Protein AF-A0A961VQZ8-F1 (afdb_monomer)

Mean predicted aligned error: 6.17 Å

Nearest PDB structures (foldseek):
  5l20-assembly1_A  TM=5.218E-01  e=3.717E+00  Bacteroides thetaiotaomic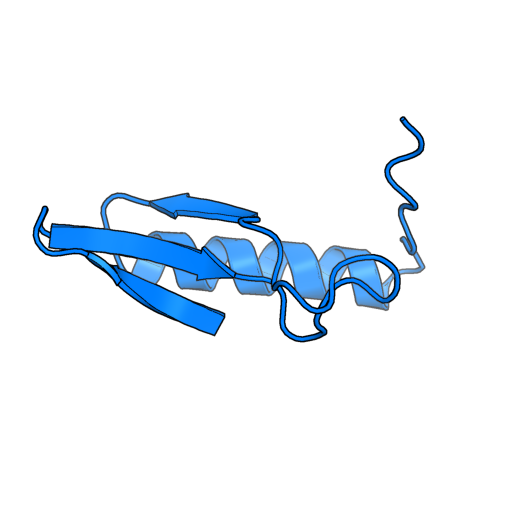ron VPI-5482
  2d35-assembly1_A  TM=4.316E-01  e=2.675E+00  Escherichia coli
  6p7b-assembly1_A  TM=3.933E-01  e=5.890E+00  Fowlpox virus
  6i52-assembly1_B  TM=4.112E-01  e=6.718E+00  Saccharomyces cerevisiae S288C

Solvent-accessible surface area (backbone atoms only — not comparable to full-atom values): 3442 Å² total; per-residue (Å²): 85,78,44,80,45,94,87,62,28,17,34,28,32,44,85,61,52,40,90,89,76,67,46,57,46,79,74,48,77,27,77,37,63,65,59,38,50,54,51,50,51,51,54,50,53,46,45,74,75,73,47,80,71,73,80,70,133

Foldseek 3Di:
DWDQDPVQKIWDWDPAADPVPSHTDTPDIGNDPVVNVVVVVVVVVCVVVPPPPPPDD

pLDDT: mean 85.46, std 15.63, range [32.91, 96.25]

Radius of gyration: 12.21 Å; Cα contacts (8 Å, |Δi|>4): 72; chains: 1; bounding box: 28×27×25 Å

Secondary structure (DSSP, 8-state):
-EEE-TTS-EEEE-SSPPTTTSPPPEEEEESSHHHHHHHHHHHHHHHHTT-------

Sequence (57 aa):
MIRKLKSGESRLYSRKPDARTGKRRNLGTFPSREAAEKHEREIQYFKRRGGDQAVKP

Structure (mmCIF, N/CA/C/O backbone):
data_AF-A0A961VQZ8-F1
#
_entry.id   AF-A0A961VQZ8-F1
#
loop_
_atom_site.group_PDB
_atom_site.id
_atom_site.type_symbol
_atom_site.label_atom_id
_atom_site.label_alt_id
_atom_site.label_comp_id
_atom_site.label_asym_id
_atom_site.label_entity_id
_atom_site.label_seq_id
_atom_site.pdbx_PDB_ins_code
_atom_site.Cartn_x
_atom_site.Cartn_y
_atom_site.Cartn_z
_atom_site.occupancy
_atom_site.B_iso_or_equiv
_atom_site.auth_seq_id
_atom_site.auth_comp_id
_atom_site.auth_asym_id
_atom_site.auth_atom_id
_atom_site.pdbx_PDB_model_num
ATOM 1 N N . MET A 1 1 ? -3.303 0.166 -5.198 1.00 90.50 1 MET A N 1
ATOM 2 C CA . MET A 1 1 ? -4.771 0.193 -4.951 1.00 90.50 1 MET A CA 1
ATOM 3 C C . MET A 1 1 ? -5.008 0.120 -3.459 1.00 90.50 1 MET A C 1
ATOM 5 O O . MET A 1 1 ? -4.674 -0.896 -2.868 1.00 90.50 1 MET A O 1
ATOM 9 N N . ILE A 1 2 ? -5.573 1.156 -2.849 1.00 94.25 2 ILE A N 1
ATOM 10 C CA . ILE A 1 2 ? -5.733 1.220 -1.392 1.00 94.25 2 ILE A CA 1
ATOM 11 C C . ILE A 1 2 ? -7.200 0.987 -1.030 1.00 94.25 2 ILE A C 1
ATOM 13 O O . ILE A 1 2 ? -8.086 1.630 -1.589 1.00 94.25 2 ILE A O 1
ATOM 17 N N . ARG A 1 3 ? -7.458 0.062 -0.103 1.00 93.94 3 ARG A N 1
ATOM 18 C CA . ARG A 1 3 ? -8.790 -0.242 0.434 1.00 93.94 3 ARG A CA 1
ATOM 19 C C . ARG A 1 3 ? -8.823 0.056 1.930 1.00 93.94 3 ARG A C 1
ATOM 21 O O . ARG A 1 3 ? -8.005 -0.482 2.669 1.00 93.94 3 ARG A O 1
ATOM 28 N N . LYS A 1 4 ? -9.810 0.831 2.382 1.00 94.00 4 LYS A N 1
ATOM 29 C CA . LYS A 1 4 ? -10.066 1.052 3.813 1.00 94.00 4 LYS A CA 1
ATOM 30 C C . LYS A 1 4 ? -10.708 -0.191 4.441 1.00 94.00 4 LYS A C 1
ATOM 32 O O . LYS A 1 4 ? -11.619 -0.785 3.857 1.00 94.00 4 LYS A O 1
ATOM 37 N N . LEU A 1 5 ? -10.212 -0.602 5.601 1.00 93.94 5 LEU A N 1
ATOM 38 C CA . LEU A 1 5 ? -10.734 -1.708 6.397 1.00 93.94 5 LEU A CA 1
ATOM 39 C C . LEU A 1 5 ? -11.732 -1.196 7.439 1.00 93.94 5 LEU A C 1
ATOM 41 O O . LEU A 1 5 ? -11.730 -0.020 7.801 1.00 93.94 5 LEU A O 1
ATOM 45 N N . LYS A 1 6 ? -12.569 -2.105 7.953 1.00 92.81 6 LYS A N 1
ATOM 46 C CA . LYS A 1 6 ? -13.488 -1.797 9.061 1.00 92.81 6 LYS A CA 1
ATOM 47 C C . LYS A 1 6 ? -12.741 -1.426 10.351 1.00 92.81 6 LYS A C 1
ATOM 49 O O . LYS A 1 6 ? -13.284 -0.678 11.147 1.00 92.81 6 LYS A O 1
ATOM 54 N N . SER A 1 7 ? -11.497 -1.892 10.510 1.00 90.56 7 SER A N 1
ATOM 55 C CA . SER A 1 7 ? -10.594 -1.530 11.612 1.00 90.56 7 SER A CA 1
ATOM 56 C C . SER A 1 7 ? -10.094 -0.078 11.559 1.00 90.56 7 SER A C 1
ATOM 58 O O . SER A 1 7 ? -9.429 0.360 12.486 1.00 90.56 7 SER A O 1
ATOM 60 N N . GLY A 1 8 ? -10.374 0.673 10.486 1.00 92.00 8 GLY A N 1
ATOM 61 C CA . GLY A 1 8 ? -9.845 2.027 10.272 1.00 92.00 8 GLY A CA 1
ATOM 62 C C . GLY A 1 8 ? -8.529 2.061 9.489 1.00 92.00 8 GLY A C 1
ATOM 63 O O . GLY A 1 8 ? -8.203 3.083 8.889 1.00 92.00 8 GLY A O 1
ATOM 64 N N . GLU A 1 9 ? -7.838 0.927 9.396 1.00 95.31 9 GLU A N 1
ATOM 65 C CA . GLU A 1 9 ? -6.601 0.770 8.634 1.00 95.31 9 GLU A CA 1
ATOM 66 C C . GLU A 1 9 ? -6.828 0.804 7.112 1.00 95.31 9 GLU A C 1
ATOM 68 O O . GLU A 1 9 ? -7.936 0.647 6.594 1.00 95.31 9 GLU A O 1
ATOM 73 N N . SER A 1 10 ? -5.740 0.960 6.365 1.00 95.75 10 SER A N 1
ATOM 74 C CA . SER A 1 10 ? -5.699 1.003 4.906 1.00 95.75 10 SER A CA 1
ATOM 75 C C . SER A 1 10 ? -4.822 -0.116 4.351 1.00 95.75 10 SER A C 1
ATOM 77 O O . SER A 1 10 ? -3.631 -0.188 4.629 1.00 95.75 10 SER A O 1
ATOM 79 N N . ARG A 1 11 ? -5.391 -0.994 3.523 1.00 95.75 11 ARG A N 1
ATOM 80 C CA . ARG A 1 11 ? -4.670 -2.100 2.880 1.00 95.75 11 ARG A CA 1
ATOM 81 C C . ARG A 1 11 ? -4.293 -1.758 1.449 1.00 95.75 11 ARG A C 1
ATOM 83 O O . ARG A 1 11 ? -5.164 -1.418 0.648 1.00 95.75 11 ARG A O 1
ATOM 90 N N . LEU A 1 12 ? -3.015 -1.898 1.116 1.00 95.69 12 LEU A N 1
ATOM 91 C CA . LEU A 1 12 ? -2.512 -1.736 -0.241 1.00 95.69 12 LEU A CA 1
ATOM 92 C C . LEU A 1 12 ? -2.551 -3.080 -0.972 1.00 95.69 12 LEU A C 1
ATOM 94 O O . LEU A 1 12 ? -1.977 -4.069 -0.530 1.00 95.69 12 LEU A O 1
ATOM 98 N N . TYR A 1 13 ? -3.194 -3.101 -2.130 1.00 95.00 13 TYR A N 1
ATOM 99 C CA . TYR A 1 13 ? -3.199 -4.219 -3.060 1.00 95.00 13 TYR A CA 1
ATOM 100 C C . TYR A 1 13 ? -2.423 -3.891 -4.334 1.00 95.0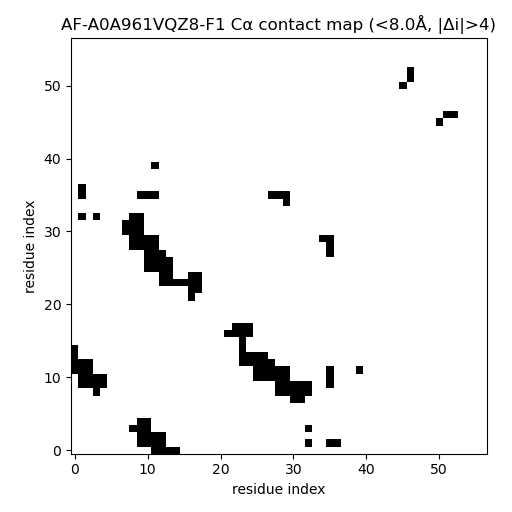0 13 TYR A C 1
ATOM 102 O O . TYR A 1 13 ? -2.376 -2.736 -4.790 1.00 95.00 13 TYR A O 1
ATOM 110 N N . SER A 1 14 ? -1.871 -4.938 -4.950 1.00 90.75 14 SER A N 1
ATOM 111 C CA . SER A 1 14 ? -1.273 -4.874 -6.281 1.00 90.75 14 SER A CA 1
ATOM 112 C C . SER A 1 14 ? -2.275 -4.376 -7.323 1.00 90.75 14 SER A C 1
ATOM 114 O O . SER A 1 14 ? -3.467 -4.680 -7.274 1.00 90.75 14 SER A O 1
ATOM 116 N N . ARG A 1 15 ? -1.784 -3.596 -8.296 1.00 87.62 15 ARG A N 1
ATOM 117 C CA . ARG A 1 15 ? -2.614 -3.122 -9.416 1.00 87.62 15 ARG A CA 1
ATOM 118 C C . ARG A 1 15 ? -3.046 -4.284 -10.310 1.00 87.62 15 ARG A C 1
ATOM 120 O O . ARG A 1 15 ? -4.232 -4.431 -10.595 1.00 87.62 15 ARG A O 1
ATOM 127 N N . LYS A 1 16 ? -2.081 -5.119 -10.704 1.00 88.81 16 LYS A N 1
ATOM 128 C CA . LYS A 1 16 ? -2.319 -6.324 -11.501 1.00 88.81 16 LYS A CA 1
ATOM 129 C C . LYS A 1 16 ? -2.675 -7.503 -10.584 1.00 88.81 16 LYS A C 1
ATOM 131 O O . LYS A 1 16 ? -2.047 -7.632 -9.523 1.00 88.81 16 LYS A O 1
ATOM 136 N N . PRO A 1 17 ? -3.674 -8.322 -10.948 1.00 90.81 17 PRO A N 1
ATOM 137 C CA . PRO A 1 17 ? -3.900 -9.599 -10.291 1.00 90.81 17 PRO A CA 1
ATOM 138 C C . PRO A 1 17 ? -2.728 -10.545 -10.566 1.00 90.81 17 PRO A C 1
ATOM 140 O O . PRO A 1 17 ? -2.005 -10.401 -11.552 1.00 90.81 17 PRO A O 1
ATOM 143 N N . ASP A 1 18 ? -2.535 -11.492 -9.662 1.00 87.88 18 ASP A N 1
ATOM 144 C CA . ASP A 1 18 ? -1.627 -12.613 -9.841 1.00 87.88 18 ASP A CA 1
ATOM 145 C C . ASP A 1 18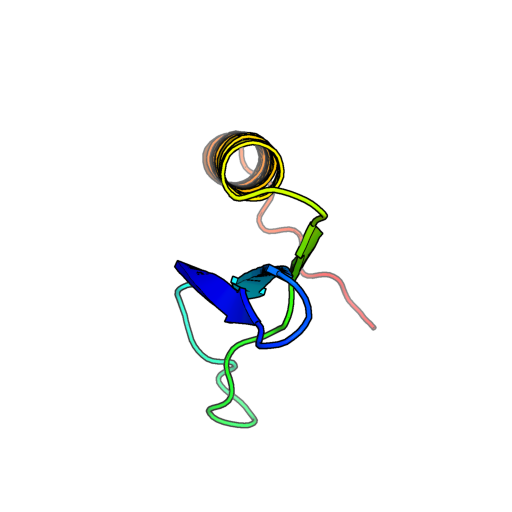 ? -2.128 -13.495 -10.995 1.00 87.88 18 ASP A C 1
ATOM 147 O O . ASP A 1 18 ? -3.301 -13.871 -11.021 1.00 87.88 18 ASP A O 1
ATOM 151 N N . ALA A 1 19 ? -1.254 -13.815 -11.950 1.00 90.38 19 ALA A N 1
ATOM 152 C CA . ALA A 1 19 ? -1.628 -14.572 -13.144 1.00 90.38 19 ALA A CA 1
ATOM 153 C C . ALA A 1 19 ? -2.026 -16.027 -12.841 1.00 90.38 19 ALA A C 1
ATOM 155 O O . ALA A 1 19 ? -2.785 -16.622 -13.597 1.00 90.38 19 ALA A O 1
ATOM 156 N N . ARG A 1 20 ? -1.539 -16.598 -11.731 1.00 90.50 20 ARG A N 1
ATOM 157 C CA . ARG A 1 20 ? -1.802 -17.984 -11.330 1.00 90.50 20 ARG A CA 1
ATOM 158 C C . ARG A 1 20 ? -3.105 -18.119 -10.549 1.00 90.50 20 ARG A C 1
ATOM 160 O O . ARG A 1 20 ? -3.784 -19.128 -10.669 1.00 90.50 20 ARG A O 1
ATOM 167 N N . THR A 1 21 ? -3.439 -17.132 -9.716 1.00 91.38 21 THR A N 1
ATOM 168 C CA . THR A 1 21 ? -4.602 -17.222 -8.807 1.00 91.38 21 THR A CA 1
ATOM 169 C C . THR A 1 21 ? -5.741 -16.260 -9.139 1.00 91.38 21 THR A C 1
ATOM 171 O O . THR A 1 21 ? -6.806 -16.353 -8.532 1.00 91.38 21 THR A O 1
ATOM 174 N N . GLY A 1 22 ? -5.528 -15.289 -10.031 1.00 91.75 22 GLY A N 1
ATOM 175 C CA . GLY A 1 22 ? -6.484 -14.217 -10.329 1.00 91.75 22 GLY A CA 1
ATOM 176 C C . GLY A 1 22 ? -6.673 -13.207 -9.188 1.00 91.75 22 GLY A C 1
ATOM 177 O O . GLY A 1 22 ? -7.420 -12.237 -9.328 1.00 91.75 22 GLY A O 1
ATOM 178 N N . LYS A 1 23 ? -6.002 -13.394 -8.044 1.00 91.62 23 LYS A N 1
ATOM 179 C CA . LYS A 1 23 ? -6.166 -12.551 -6.854 1.00 91.62 23 LYS A CA 1
ATOM 180 C C . LYS A 1 23 ? -5.136 -11.430 -6.832 1.00 91.62 23 LYS A C 1
ATOM 182 O O . LYS A 1 23 ? -3.992 -11.594 -7.244 1.00 91.62 23 LYS A O 1
ATOM 187 N N . ARG A 1 24 ? -5.521 -10.264 -6.311 1.00 92.94 24 ARG A N 1
ATOM 188 C CA . ARG A 1 24 ? -4.571 -9.169 -6.060 1.00 92.94 24 ARG A CA 1
ATOM 189 C C . ARG A 1 24 ? -3.762 -9.469 -4.803 1.00 92.94 24 ARG A C 1
ATOM 191 O O . ARG A 1 24 ? -4.324 -9.859 -3.781 1.00 92.94 24 ARG A O 1
ATOM 198 N N . ARG A 1 25 ? -2.450 -9.252 -4.868 1.00 91.44 25 ARG A N 1
ATOM 199 C CA . ARG A 1 25 ? -1.543 -9.479 -3.738 1.00 91.44 25 ARG A CA 1
ATOM 200 C C . ARG A 1 25 ? -1.694 -8.351 -2.726 1.00 91.44 25 ARG A C 1
ATOM 202 O O . ARG A 1 25 ? -1.789 -7.187 -3.115 1.00 91.44 25 ARG A O 1
ATOM 209 N N . ASN A 1 26 ? -1.712 -8.703 -1.446 1.00 92.94 26 ASN A N 1
ATOM 210 C CA . ASN A 1 26 ? -1.597 -7.738 -0.360 1.00 92.94 26 ASN A CA 1
ATOM 211 C C . ASN A 1 26 ? -0.138 -7.266 -0.291 1.00 92.94 26 ASN A C 1
ATOM 213 O O . ASN A 1 26 ? 0.763 -8.089 -0.159 1.00 92.94 26 ASN A O 1
ATOM 217 N N . LEU A 1 27 ? 0.075 -5.962 -0.437 1.00 91.62 27 LEU A N 1
ATOM 218 C CA . LEU A 1 27 ? 1.385 -5.312 -0.408 1.00 91.62 27 LEU A CA 1
ATOM 219 C C . LEU A 1 27 ? 1.673 -4.643 0.945 1.00 91.62 27 LEU A C 1
ATOM 221 O O . LEU A 1 27 ? 2.744 -4.083 1.121 1.00 91.62 27 LEU A O 1
ATOM 225 N N . GLY A 1 28 ? 0.723 -4.673 1.881 1.00 94.50 28 GLY A N 1
ATOM 226 C CA . GLY A 1 28 ? 0.873 -4.099 3.214 1.00 94.50 28 GLY A CA 1
ATOM 227 C C . GLY A 1 28 ? -0.451 -3.597 3.783 1.00 94.50 28 GLY A C 1
ATOM 228 O O . GLY A 1 28 ? -1.380 -3.250 3.046 1.00 94.50 28 GLY A O 1
ATOM 229 N N . THR A 1 29 ? -0.537 -3.550 5.111 1.00 96.25 29 THR A N 1
ATOM 230 C CA . THR A 1 29 ? -1.627 -2.881 5.837 1.00 96.25 29 THR A CA 1
ATOM 231 C C . THR A 1 29 ? -1.018 -1.732 6.622 1.00 96.25 29 THR A C 1
ATOM 233 O O . THR A 1 29 ? 0.002 -1.914 7.275 1.00 96.25 29 THR A O 1
ATOM 236 N N . PHE A 1 30 ? -1.620 -0.555 6.512 1.00 95.00 30 PHE A N 1
ATOM 237 C CA . PHE A 1 30 ? -1.098 0.697 7.036 1.00 95.00 30 PHE A CA 1
ATOM 238 C C . PHE A 1 30 ? -2.136 1.350 7.949 1.00 95.00 30 PHE A C 1
ATOM 240 O O . PHE A 1 30 ? -3.332 1.240 7.674 1.00 95.00 30 PHE A O 1
ATOM 247 N N . PRO A 1 31 ? -1.714 2.077 8.992 1.00 94.19 31 PRO A N 1
ATOM 248 C CA . PRO A 1 31 ? -2.642 2.724 9.920 1.00 94.19 31 PRO A CA 1
ATOM 249 C C . PRO A 1 31 ? -3.440 3.857 9.260 1.00 94.19 31 PRO A C 1
ATOM 251 O O . PRO A 1 31 ? -4.571 4.123 9.651 1.00 94.19 31 PRO A O 1
ATOM 254 N N . SER A 1 32 ? -2.890 4.498 8.223 1.00 95.00 32 SER A N 1
ATOM 255 C CA . SER A 1 32 ? -3.537 5.593 7.499 1.00 95.00 32 SER A CA 1
ATOM 256 C C . SER A 1 32 ? -3.450 5.415 5.985 1.00 95.00 32 SER A C 1
ATOM 258 O O . SER A 1 32 ? -2.625 4.663 5.455 1.00 95.00 32 SER A O 1
ATOM 260 N N . ARG A 1 33 ? -4.315 6.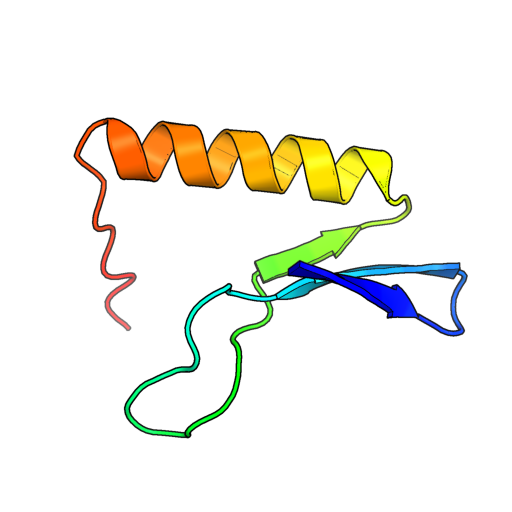141 5.270 1.00 92.69 33 ARG A N 1
ATOM 261 C CA . ARG A 1 33 ? -4.297 6.183 3.806 1.00 92.69 33 ARG A CA 1
ATOM 262 C C . ARG A 1 33 ? -3.010 6.818 3.280 1.00 92.69 33 ARG A C 1
ATOM 264 O O . ARG A 1 33 ? -2.431 6.299 2.335 1.00 92.69 33 ARG A O 1
ATOM 271 N N . GLU A 1 34 ? -2.538 7.878 3.928 1.00 95.00 34 GLU A N 1
ATOM 272 C CA . GLU A 1 34 ? -1.305 8.586 3.564 1.00 95.00 34 GLU A CA 1
ATOM 273 C C . GLU A 1 34 ? -0.075 7.677 3.641 1.00 95.00 34 GLU A C 1
ATOM 275 O O . GLU A 1 34 ? 0.746 7.667 2.724 1.00 95.00 34 GLU A O 1
ATOM 280 N N . ALA A 1 35 ? 0.023 6.850 4.688 1.00 94.81 35 ALA A N 1
ATOM 281 C CA . ALA A 1 35 ? 1.101 5.873 4.820 1.00 94.81 35 ALA A CA 1
ATOM 282 C C . ALA A 1 35 ? 1.079 4.849 3.670 1.00 94.81 35 ALA A C 1
ATOM 284 O O . ALA A 1 35 ? 2.119 4.550 3.080 1.00 94.81 35 ALA A O 1
ATOM 285 N N 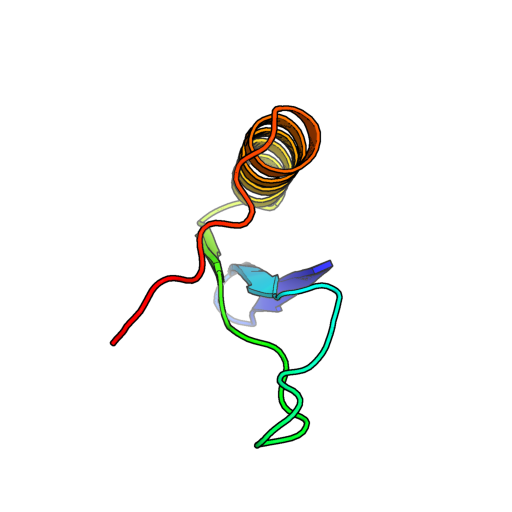. ALA A 1 36 ? -0.110 4.373 3.288 1.00 94.94 36 ALA A N 1
ATOM 286 C CA . ALA A 1 36 ? -0.268 3.474 2.148 1.00 94.94 36 ALA A CA 1
ATOM 287 C C . ALA A 1 36 ? 0.074 4.150 0.803 1.00 94.94 36 ALA A C 1
ATOM 289 O O . ALA A 1 36 ? 0.648 3.509 -0.078 1.00 94.94 36 ALA A O 1
ATOM 290 N N . GLU A 1 37 ? -0.250 5.435 0.631 1.00 94.38 37 GLU A N 1
ATOM 291 C CA . GLU A 1 37 ? 0.071 6.208 -0.577 1.00 94.38 37 GLU A CA 1
ATOM 292 C C . GLU A 1 37 ? 1.572 6.472 -0.709 1.00 94.38 37 GLU A C 1
ATOM 294 O O . GLU A 1 37 ? 2.134 6.300 -1.795 1.00 94.38 37 GLU A O 1
ATOM 299 N N . LYS A 1 38 ? 2.244 6.829 0.392 1.00 94.81 38 LYS A N 1
ATOM 300 C CA . LYS A 1 38 ? 3.704 6.973 0.423 1.00 94.81 38 LYS A CA 1
ATOM 301 C C . LYS A 1 38 ? 4.381 5.670 0.001 1.00 94.81 38 LYS A C 1
ATOM 303 O O . LYS A 1 38 ? 5.223 5.686 -0.897 1.00 94.81 38 LYS A O 1
ATOM 308 N N . HIS A 1 39 ? 3.943 4.545 0.562 1.00 93.38 39 HIS A N 1
ATOM 309 C CA . HIS A 1 39 ? 4.485 3.240 0.203 1.00 93.38 39 HIS A CA 1
A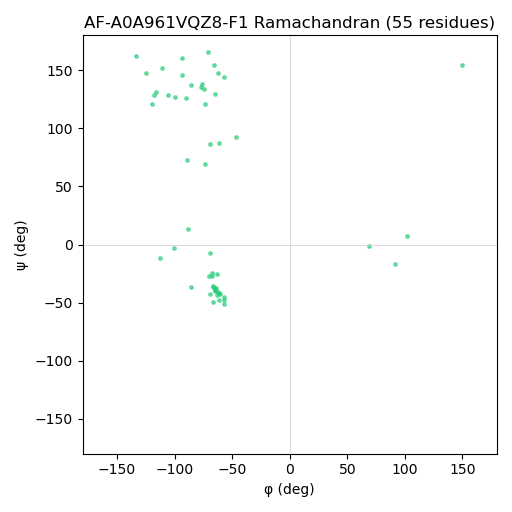TOM 310 C C . HIS A 1 39 ? 4.205 2.859 -1.261 1.00 93.38 39 HIS A C 1
ATOM 312 O O . HIS A 1 39 ? 5.063 2.304 -1.948 1.00 93.38 39 HIS A O 1
ATOM 318 N N . GLU A 1 40 ? 3.031 3.204 -1.804 1.00 92.12 40 GLU A N 1
ATOM 319 C CA . GLU A 1 40 ? 2.748 2.988 -3.227 1.00 92.12 40 GLU A CA 1
ATOM 320 C C . GLU A 1 40 ? 3.711 3.787 -4.123 1.00 92.12 40 GLU A C 1
ATOM 322 O O . GLU A 1 40 ? 4.199 3.250 -5.124 1.00 92.12 40 GLU A O 1
ATOM 327 N N . ARG A 1 41 ? 4.028 5.039 -3.761 1.00 91.69 41 ARG A N 1
ATOM 328 C CA . ARG A 1 41 ? 5.003 5.873 -4.486 1.00 91.69 41 ARG A CA 1
ATOM 329 C C . ARG A 1 41 ? 6.403 5.271 -4.448 1.00 91.69 41 ARG A C 1
ATOM 331 O O . ARG A 1 41 ? 7.047 5.224 -5.497 1.00 91.69 41 ARG A O 1
ATOM 338 N N . GLU A 1 42 ? 6.838 4.774 -3.292 1.00 90.81 42 GLU A N 1
ATOM 339 C CA . GLU A 1 42 ? 8.106 4.049 -3.135 1.00 90.81 42 GLU A CA 1
ATOM 340 C C . GLU A 1 42 ? 8.146 2.831 -4.067 1.00 90.81 42 GLU A C 1
ATOM 342 O O . GLU A 1 42 ? 9.045 2.714 -4.899 1.00 90.81 42 GLU A O 1
ATOM 347 N N . ILE A 1 43 ? 7.113 1.981 -4.044 1.00 87.75 43 ILE A N 1
ATOM 348 C CA . ILE A 1 43 ? 7.021 0.811 -4.932 1.00 87.75 43 ILE A CA 1
ATOM 349 C C . ILE A 1 43 ? 7.099 1.216 -6.411 1.00 87.75 43 ILE A C 1
ATOM 351 O O . ILE A 1 43 ? 7.799 0.565 -7.189 1.00 87.75 43 ILE A O 1
ATOM 355 N N . GLN A 1 44 ? 6.384 2.266 -6.839 1.00 87.75 44 GLN A N 1
ATOM 356 C CA . GLN A 1 44 ? 6.460 2.710 -8.238 1.00 87.75 44 GLN A CA 1
ATOM 357 C C . GLN A 1 44 ? 7.835 3.267 -8.597 1.00 87.75 44 GLN A C 1
ATOM 359 O O . GLN A 1 44 ? 8.290 3.087 -9.726 1.00 87.75 44 GLN A O 1
ATOM 364 N N . TYR A 1 45 ? 8.491 3.950 -7.665 1.00 86.75 45 TYR A N 1
ATOM 365 C CA . TYR A 1 45 ? 9.837 4.462 -7.863 1.00 86.75 45 TYR A CA 1
ATOM 366 C C . TYR A 1 45 ? 10.833 3.325 -8.117 1.00 86.75 45 TYR A C 1
ATOM 368 O O . TYR A 1 45 ? 11.548 3.369 -9.119 1.00 86.75 45 TYR A O 1
ATOM 376 N N . PHE A 1 46 ? 10.806 2.269 -7.299 1.00 83.50 46 PHE A N 1
ATOM 377 C CA . PHE A 1 46 ? 11.676 1.104 -7.492 1.00 83.50 46 PHE A CA 1
ATOM 378 C C . PHE A 1 46 ? 11.365 0.345 -8.788 1.00 83.50 46 PHE A C 1
ATOM 380 O O . PHE A 1 46 ? 12.281 -0.039 -9.513 1.00 83.50 46 PHE A O 1
ATOM 387 N N . LYS A 1 47 ? 10.083 0.206 -9.150 1.00 80.25 47 LYS A N 1
ATOM 388 C CA . LYS A 1 47 ? 9.682 -0.445 -10.409 1.00 80.25 47 LYS A CA 1
ATOM 389 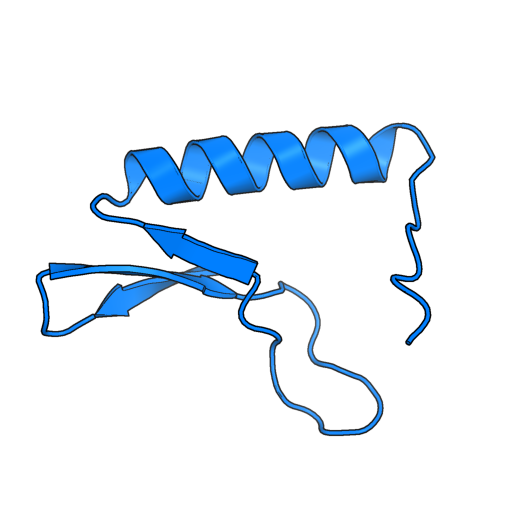C C . LYS A 1 47 ? 10.127 0.316 -11.655 1.00 80.25 47 LYS A C 1
ATOM 391 O O . LYS A 1 47 ? 10.532 -0.304 -12.629 1.00 80.25 47 LYS A O 1
ATOM 396 N N . ARG A 1 48 ? 10.072 1.653 -11.639 1.00 79.31 48 ARG A N 1
ATOM 397 C CA . ARG A 1 48 ? 10.507 2.483 -12.778 1.00 79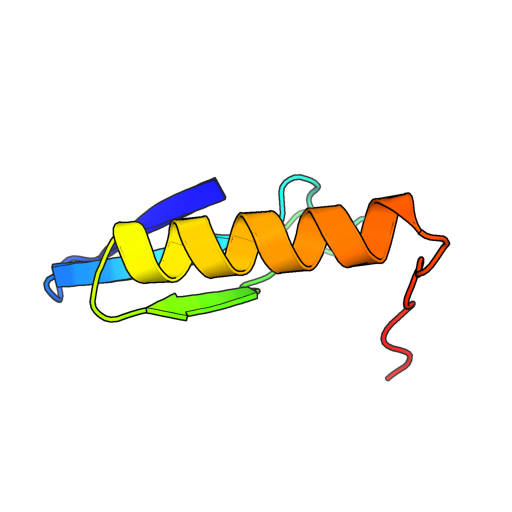.31 48 ARG A CA 1
ATOM 398 C C . ARG A 1 48 ? 12.020 2.475 -12.984 1.00 79.31 48 ARG A C 1
ATOM 400 O O . ARG A 1 48 ? 12.462 2.678 -14.105 1.00 79.31 48 ARG A O 1
ATOM 407 N N . ARG A 1 49 ? 12.804 2.245 -11.927 1.00 76.25 49 ARG A N 1
ATOM 408 C CA . ARG A 1 49 ? 14.275 2.239 -11.983 1.00 76.25 49 ARG A CA 1
ATOM 409 C C . ARG A 1 49 ? 14.897 0.876 -12.330 1.00 76.25 49 ARG A C 1
ATOM 411 O O . ARG A 1 49 ? 16.101 0.725 -12.192 1.00 76.25 49 ARG A O 1
ATOM 418 N N . GLY A 1 50 ? 14.110 -0.095 -12.803 1.00 62.97 50 GLY A N 1
ATOM 419 C CA . GLY A 1 50 ? 14.621 -1.396 -13.268 1.00 62.97 50 GLY A CA 1
ATOM 420 C C . GLY A 1 50 ? 14.450 -2.551 -12.280 1.00 62.97 50 GLY A C 1
ATOM 421 O O . GLY A 1 50 ? 14.938 -3.649 -12.524 1.00 62.97 50 GLY A O 1
ATOM 422 N N . GLY A 1 51 ? 13.733 -2.343 -11.176 1.00 53.47 51 GLY A N 1
ATOM 423 C CA . GLY A 1 51 ? 13.413 -3.400 -10.225 1.00 53.47 51 GLY A CA 1
ATOM 424 C C . GLY A 1 51 ? 12.118 -4.118 -10.581 1.00 53.47 51 GLY A C 1
ATOM 425 O O . GLY A 1 51 ? 11.125 -3.964 -9.867 1.00 53.47 51 GLY A O 1
ATOM 426 N N . ASP A 1 52 ? 12.122 -4.944 -11.628 1.00 49.06 52 ASP A N 1
ATOM 427 C CA . ASP A 1 52 ? 11.202 -6.084 -11.673 1.00 49.06 52 ASP A CA 1
ATOM 428 C C . ASP A 1 52 ? 11.738 -7.122 -10.674 1.00 49.06 52 ASP A C 1
ATOM 430 O O . ASP A 1 52 ? 12.313 -8.148 -11.030 1.00 49.06 52 ASP A O 1
ATOM 434 N N . GLN A 1 53 ? 11.653 -6.804 -9.374 1.00 50.72 53 GLN A N 1
ATOM 435 C CA . GLN A 1 53 ? 11.871 -7.802 -8.339 1.00 50.72 53 GLN A CA 1
ATOM 436 C C . GLN A 1 53 ? 10.690 -8.763 -8.415 1.00 50.72 53 GLN A C 1
ATOM 438 O O . GLN A 1 53 ? 9.674 -8.633 -7.726 1.00 50.72 53 GLN A O 1
ATOM 443 N N . ALA A 1 54 ? 10.854 -9.755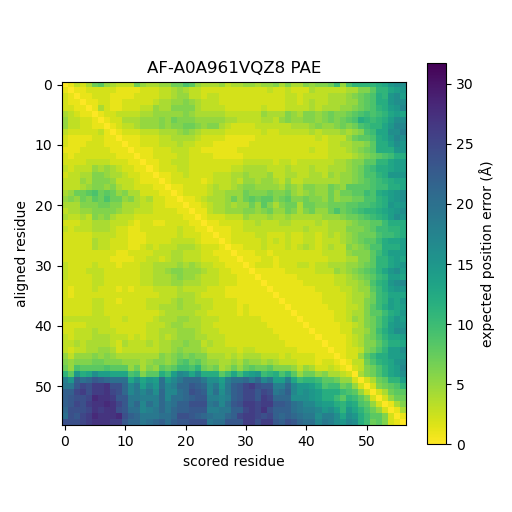 -9.284 1.00 46.94 54 ALA A N 1
ATOM 444 C CA . ALA A 1 54 ? 10.450 -11.105 -8.992 1.00 46.94 54 ALA A CA 1
ATOM 445 C C . ALA A 1 54 ? 10.967 -11.421 -7.583 1.00 46.94 54 ALA A C 1
ATOM 447 O O . ALA A 1 54 ? 12.113 -11.821 -7.395 1.00 46.94 54 ALA A O 1
ATOM 448 N N . VAL A 1 55 ? 10.116 -11.184 -6.584 1.00 45.38 55 VAL A N 1
ATOM 449 C CA . VAL A 1 55 ? 10.205 -11.858 -5.294 1.00 45.38 55 VAL A CA 1
ATOM 450 C C . VAL A 1 55 ? 10.016 -13.335 -5.633 1.00 45.38 55 VAL A C 1
ATOM 452 O O . VAL A 1 55 ? 8.885 -13.813 -5.760 1.00 45.38 55 VAL A O 1
ATOM 455 N N . LYS A 1 56 ? 11.135 -13.988 -5.964 1.00 32.91 56 LYS A N 1
ATOM 456 C CA . LYS A 1 56 ? 11.265 -15.439 -6.068 1.00 32.91 56 LYS A CA 1
ATOM 457 C C . LYS A 1 56 ? 10.980 -16.033 -4.676 1.00 32.91 56 LYS A C 1
ATOM 459 O O . LYS A 1 56 ? 11.183 -15.317 -3.695 1.00 32.91 56 LYS A O 1
ATOM 464 N N . PRO A 1 57 ? 10.404 -17.247 -4.627 1.00 48.69 57 PRO A N 1
ATOM 465 C CA . PRO A 1 57 ? 9.854 -17.844 -3.410 1.00 48.69 57 PRO A CA 1
ATOM 466 C C . PRO A 1 57 ? 10.870 -17.958 -2.276 1.00 48.69 57 PRO A C 1
ATOM 468 O O . PRO A 1 57 ? 12.069 -18.145 -2.583 1.00 48.69 57 PRO A O 1
#